Protein AF-A0A7V1PXN5-F1 (afdb_monomer_lite)

Structure (mmCIF, N/CA/C/O backbone):
data_AF-A0A7V1PXN5-F1
#
_entry.id   AF-A0A7V1PXN5-F1
#
loop_
_atom_site.group_PDB
_atom_site.id
_atom_site.type_symbol
_atom_site.label_atom_id
_atom_site.label_alt_id
_atom_site.label_comp_id
_atom_site.label_asym_id
_atom_site.label_entity_id
_atom_site.label_seq_id
_atom_site.pdbx_PDB_ins_code
_atom_site.Cartn_x
_atom_site.Cartn_y
_atom_site.Cartn_z
_atom_site.occupancy
_atom_site.B_iso_or_equiv
_atom_site.auth_seq_id
_atom_site.auth_comp_id
_atom_site.auth_asym_id
_atom_site.auth_atom_id
_atom_site.pdbx_PDB_model_num
ATOM 1 N N . MET A 1 1 ? 13.312 5.737 -35.223 1.00 53.12 1 MET A N 1
ATOM 2 C CA . MET A 1 1 ? 11.930 5.202 -35.172 1.00 53.12 1 MET A CA 1
ATOM 3 C C . MET A 1 1 ? 11.543 4.555 -33.834 1.00 53.12 1 MET A C 1
ATOM 5 O O . MET A 1 1 ? 10.382 4.219 -33.669 1.00 53.12 1 MET A O 1
ATOM 9 N N . LEU A 1 2 ? 12.445 4.439 -32.846 1.00 59.84 2 LEU A N 1
ATOM 10 C CA . LEU A 1 2 ? 12.146 3.767 -31.571 1.00 59.84 2 LEU A CA 1
ATOM 11 C C . LEU A 1 2 ? 11.452 4.675 -30.520 1.00 59.84 2 LEU A C 1
ATOM 13 O O . LEU A 1 2 ? 10.720 4.182 -29.674 1.00 59.84 2 LEU A O 1
ATOM 17 N N . ASN A 1 3 ? 11.626 6.003 -30.594 1.00 77.06 3 ASN A N 1
ATOM 18 C CA . ASN A 1 3 ? 11.177 6.952 -29.559 1.00 77.06 3 ASN A CA 1
ATOM 19 C C . ASN A 1 3 ? 9.641 7.034 -29.402 1.00 77.06 3 ASN A C 1
ATOM 21 O O . ASN A 1 3 ? 9.122 6.997 -28.294 1.00 77.06 3 ASN A O 1
ATOM 25 N N . TYR A 1 4 ? 8.893 7.073 -30.509 1.00 84.75 4 TYR A N 1
ATOM 26 C CA . TYR A 1 4 ? 7.430 7.213 -30.460 1.00 84.75 4 TYR A CA 1
ATOM 27 C C . TYR A 1 4 ? 6.723 5.974 -29.907 1.00 84.75 4 TYR A C 1
ATOM 29 O O . TYR A 1 4 ? 5.718 6.106 -29.216 1.00 84.75 4 TYR A O 1
ATOM 37 N N . VAL A 1 5 ? 7.265 4.780 -30.167 1.00 87.88 5 VAL A N 1
ATOM 38 C CA . VAL A 1 5 ? 6.723 3.526 -29.626 1.00 87.88 5 VAL A CA 1
ATOM 39 C C . VAL A 1 5 ? 6.909 3.485 -28.109 1.00 87.88 5 VAL A C 1
ATOM 41 O O . VAL A 1 5 ? 5.963 3.183 -27.389 1.00 87.88 5 VAL A O 1
ATOM 44 N N . TRP A 1 6 ? 8.091 3.863 -27.611 1.00 83.44 6 TRP A N 1
ATOM 45 C CA . TRP A 1 6 ? 8.354 3.930 -26.170 1.00 83.44 6 TRP A CA 1
ATOM 46 C C . TRP A 1 6 ? 7.500 4.978 -25.459 1.00 83.44 6 TRP A C 1
ATOM 48 O O . TRP A 1 6 ? 6.950 4.696 -24.397 1.00 83.44 6 TRP A O 1
ATOM 58 N N . ILE A 1 7 ? 7.332 6.157 -26.063 1.00 88.00 7 ILE A N 1
ATOM 59 C CA . ILE A 1 7 ? 6.430 7.192 -25.546 1.00 88.00 7 ILE A CA 1
ATOM 60 C C . ILE A 1 7 ? 4.983 6.677 -25.522 1.00 88.00 7 ILE A C 1
ATOM 62 O O . ILE A 1 7 ? 4.295 6.836 -24.516 1.00 88.00 7 ILE A O 1
ATOM 66 N N . GLY A 1 8 ? 4.532 6.004 -26.585 1.00 91.12 8 GLY A N 1
ATOM 67 C CA . GLY A 1 8 ? 3.202 5.394 -26.644 1.00 91.12 8 GLY A CA 1
ATOM 68 C C . GLY A 1 8 ? 2.974 4.352 -25.545 1.00 91.12 8 GLY A C 1
ATOM 69 O O . GLY A 1 8 ? 1.948 4.388 -24.869 1.00 91.12 8 GLY A O 1
ATOM 70 N N . LEU A 1 9 ? 3.946 3.468 -25.304 1.00 89.44 9 LEU A N 1
ATOM 71 C CA . LEU A 1 9 ? 3.888 2.476 -24.223 1.00 89.44 9 LEU A CA 1
ATOM 72 C C . LEU A 1 9 ? 3.858 3.125 -22.834 1.00 89.44 9 LEU A C 1
ATOM 74 O O . LEU A 1 9 ? 3.117 2.669 -21.963 1.00 89.44 9 LEU A O 1
ATOM 78 N N . LEU A 1 10 ? 4.614 4.208 -22.631 1.00 90.12 10 LEU A N 1
ATOM 79 C CA . LEU A 1 10 ? 4.590 4.970 -21.383 1.00 90.12 10 LEU A CA 1
ATOM 80 C C . LEU A 1 10 ? 3.207 5.591 -21.139 1.00 90.12 10 LEU A C 1
ATOM 82 O O . LEU A 1 10 ? 2.651 5.432 -20.052 1.00 90.12 10 LEU A O 1
ATOM 86 N N . PHE A 1 11 ? 2.616 6.231 -22.152 1.00 91.75 11 PHE A N 1
ATOM 87 C CA . PHE A 1 11 ? 1.263 6.783 -22.045 1.00 91.75 11 PHE A CA 1
ATOM 88 C C . PHE A 1 11 ? 0.204 5.707 -21.804 1.00 91.75 11 PHE A C 1
ATOM 90 O O . PHE A 1 11 ? -0.689 5.923 -20.988 1.00 91.75 11 PHE A O 1
ATOM 97 N N . LEU A 1 12 ? 0.313 4.541 -22.447 1.00 93.12 12 LEU A N 1
ATOM 98 C CA . LEU A 1 12 ? -0.582 3.411 -22.185 1.00 93.12 12 LEU A CA 1
ATOM 99 C C . LEU A 1 12 ? -0.460 2.910 -20.742 1.00 93.12 12 LEU A C 1
ATOM 101 O O . LEU A 1 12 ? -1.478 2.678 -20.094 1.00 93.12 12 LEU A O 1
ATOM 105 N N . GLY A 1 13 ? 0.762 2.791 -20.215 1.00 91.56 13 GLY A N 1
ATOM 106 C CA . GLY A 1 13 ? 0.996 2.389 -18.826 1.00 91.56 13 GLY A CA 1
ATOM 107 C C . GLY A 1 13 ? 0.422 3.387 -17.817 1.00 91.56 13 GLY A C 1
ATOM 108 O O . GLY A 1 13 ? -0.236 2.984 -16.857 1.00 91.56 13 GLY A O 1
ATOM 109 N N . ILE A 1 14 ? 0.615 4.687 -18.056 1.00 92.69 14 ILE A N 1
ATOM 110 C CA . ILE A 1 14 ? 0.037 5.759 -17.231 1.00 92.69 14 ILE A CA 1
ATOM 111 C C . ILE A 1 14 ? -1.492 5.747 -17.328 1.00 92.69 14 ILE A C 1
ATOM 113 O O . ILE A 1 14 ? -2.165 5.790 -16.302 1.00 92.69 14 ILE A O 1
ATOM 117 N N . GLY A 1 15 ? -2.048 5.640 -18.537 1.00 92.75 15 GLY A N 1
ATOM 118 C CA . GLY A 1 15 ? -3.492 5.579 -18.764 1.00 92.75 15 GLY A CA 1
ATOM 119 C C . GLY A 1 15 ? -4.136 4.399 -18.039 1.00 92.75 15 GLY A C 1
ATOM 120 O O . GLY A 1 15 ? -5.094 4.593 -17.294 1.00 92.75 15 GLY A O 1
ATOM 121 N N . ALA A 1 16 ? -3.560 3.201 -18.170 1.00 91.81 16 ALA A N 1
ATOM 122 C CA . ALA A 1 16 ? -4.010 2.018 -17.442 1.00 91.81 16 ALA A CA 1
ATOM 123 C C . ALA A 1 16 ? -3.971 2.249 -15.923 1.00 91.81 16 ALA A C 1
ATOM 125 O O . ALA A 1 16 ? -4.974 2.022 -15.248 1.00 91.81 16 ALA A O 1
ATOM 126 N N . ALA A 1 17 ? -2.866 2.784 -15.396 1.00 91.31 17 ALA A N 1
ATOM 127 C CA . ALA A 1 17 ? -2.725 3.070 -13.971 1.00 91.31 17 ALA A CA 1
ATOM 128 C C . ALA A 1 17 ? -3.783 4.057 -13.452 1.00 91.31 17 ALA A C 1
ATOM 130 O O . ALA A 1 17 ? -4.413 3.793 -12.428 1.00 91.31 17 ALA A O 1
ATOM 131 N N . VAL A 1 18 ? -4.033 5.146 -14.185 1.00 91.38 18 VAL A N 1
ATOM 132 C CA . VAL A 1 18 ? -5.079 6.121 -13.842 1.00 91.38 18 VAL A CA 1
ATOM 133 C C . VAL A 1 18 ? -6.452 5.458 -13.843 1.00 91.38 18 VAL A C 1
ATOM 135 O O . VAL A 1 18 ? -7.200 5.629 -12.885 1.00 91.38 18 VAL A O 1
ATOM 138 N N . THR A 1 19 ? -6.786 4.673 -14.873 1.00 89.00 19 THR A N 1
ATOM 139 C CA . THR A 1 19 ? -8.089 3.990 -14.921 1.00 89.00 19 THR A CA 1
ATOM 140 C C . THR A 1 19 ? -8.272 3.027 -13.754 1.00 89.00 19 THR A C 1
ATOM 142 O O . THR A 1 19 ? -9.327 3.045 -13.125 1.00 89.00 19 THR A O 1
ATOM 145 N N . THR A 1 20 ? -7.238 2.259 -13.399 1.00 87.56 20 THR A N 1
ATOM 146 C CA . THR A 1 20 ? -7.295 1.350 -12.249 1.00 87.56 20 THR A CA 1
ATOM 147 C C . THR A 1 20 ? -7.405 2.098 -10.926 1.00 87.56 20 THR A C 1
ATOM 149 O O . THR A 1 20 ? -8.203 1.709 -10.088 1.00 87.56 20 THR A O 1
ATOM 152 N N . ASP A 1 21 ? -6.679 3.206 -10.743 1.00 87.00 21 ASP A N 1
ATOM 153 C CA . ASP A 1 21 ? -6.773 3.996 -9.509 1.00 87.00 21 ASP A CA 1
ATOM 154 C C . ASP A 1 21 ? -8.164 4.646 -9.361 1.00 87.00 21 ASP A C 1
ATOM 156 O O . ASP A 1 21 ? -8.690 4.736 -8.254 1.00 87.00 21 ASP A O 1
ATOM 160 N N . LEU A 1 22 ? -8.789 5.078 -10.464 1.00 86.81 22 LEU A N 1
ATOM 161 C CA . LEU A 1 22 ? -10.162 5.596 -10.446 1.00 86.81 22 LEU A CA 1
ATOM 162 C C . LEU A 1 22 ? -11.187 4.506 -10.114 1.00 86.81 22 LEU A C 1
ATOM 164 O O . LEU A 1 22 ? -12.115 4.768 -9.348 1.00 86.81 22 LEU A O 1
ATOM 168 N N . MET A 1 23 ? -11.013 3.297 -10.656 1.00 84.94 23 MET A N 1
ATOM 169 C CA . MET A 1 23 ? -11.835 2.137 -10.296 1.00 84.94 23 MET A CA 1
ATOM 170 C C . MET A 1 23 ? -11.677 1.794 -8.811 1.00 84.94 23 MET A C 1
ATOM 172 O O . MET A 1 23 ? -12.684 1.720 -8.113 1.00 84.94 23 MET A O 1
ATOM 176 N N . ASP A 1 24 ? -10.443 1.710 -8.302 1.00 84.44 24 ASP A N 1
ATOM 177 C CA . ASP A 1 24 ? -10.149 1.424 -6.889 1.00 84.44 24 ASP A CA 1
ATOM 178 C C . ASP A 1 24 ? -10.816 2.444 -5.942 1.00 84.44 24 ASP A C 1
ATOM 180 O O . ASP A 1 24 ? -11.324 2.073 -4.879 1.00 84.44 24 ASP A O 1
ATOM 184 N N . ILE A 1 25 ? -10.824 3.732 -6.321 1.00 82.88 25 ILE A N 1
ATOM 185 C CA . ILE A 1 25 ? -11.495 4.805 -5.569 1.00 82.88 25 ILE A CA 1
ATOM 186 C C . ILE A 1 25 ? -13.018 4.637 -5.613 1.00 82.88 25 ILE A C 1
ATOM 188 O O . ILE A 1 25 ? -13.668 4.787 -4.580 1.00 82.88 25 ILE A O 1
ATOM 192 N N . ASN A 1 26 ? -13.585 4.341 -6.785 1.00 82.31 26 ASN A N 1
ATOM 193 C CA . ASN A 1 26 ? -15.029 4.188 -6.961 1.00 82.31 26 ASN A CA 1
ATOM 194 C C . ASN A 1 26 ? -15.580 2.944 -6.246 1.00 82.31 26 ASN A C 1
ATOM 196 O O . ASN A 1 26 ? -16.647 3.001 -5.642 1.00 82.31 26 ASN A O 1
ATOM 200 N N . GLU A 1 27 ? -14.839 1.837 -6.275 1.00 82.81 27 GLU A N 1
ATOM 201 C CA . GLU A 1 27 ? -15.173 0.599 -5.559 1.00 82.81 27 GLU A CA 1
ATOM 202 C C . GLU A 1 27 ? -14.815 0.661 -4.065 1.00 82.81 27 GLU A C 1
ATOM 204 O O . GLU A 1 27 ? -15.097 -0.277 -3.326 1.00 82.81 27 GLU A O 1
ATOM 209 N N . ASN A 1 28 ? -14.205 1.763 -3.608 1.00 80.06 28 ASN A N 1
ATOM 210 C CA . ASN A 1 28 ? -13.738 1.958 -2.236 1.00 80.06 28 ASN A CA 1
ATOM 211 C C . ASN A 1 28 ? -12.900 0.776 -1.712 1.00 80.06 28 ASN A C 1
ATOM 213 O O . ASN A 1 28 ? -13.001 0.381 -0.552 1.00 80.06 28 ASN A O 1
ATOM 217 N N . THR A 1 29 ? -12.030 0.235 -2.569 1.00 76.94 29 THR A N 1
ATOM 218 C CA . THR A 1 29 ? -11.246 -0.989 -2.308 1.00 76.94 29 THR A CA 1
ATOM 219 C C . THR A 1 29 ? -10.418 -0.904 -1.016 1.00 76.94 29 THR A C 1
ATOM 221 O O . THR A 1 29 ? -10.154 -1.910 -0.358 1.00 76.94 29 THR A O 1
ATOM 224 N N . TYR A 1 30 ? -10.007 0.309 -0.634 1.00 79.38 30 TYR A N 1
ATOM 225 C CA . TYR A 1 30 ? -9.184 0.573 0.549 1.00 79.38 30 TYR A CA 1
ATOM 226 C C . TYR A 1 30 ? -9.970 1.120 1.752 1.00 79.38 30 TYR A C 1
ATOM 228 O O . TYR A 1 30 ? -9.342 1.464 2.750 1.00 79.38 30 TYR A O 1
ATOM 236 N N . HIS A 1 31 ? -11.306 1.214 1.681 1.00 79.94 31 HIS A N 1
ATOM 237 C CA . HIS A 1 31 ? -12.155 1.763 2.752 1.00 79.94 31 HIS A CA 1
ATOM 238 C C . HIS A 1 31 ? -11.663 3.126 3.267 1.00 79.94 31 HIS A C 1
ATOM 240 O O . HIS A 1 31 ? -11.489 3.366 4.465 1.00 79.94 31 HIS A O 1
ATOM 246 N N . ASN A 1 32 ? -11.395 4.031 2.326 1.00 77.88 32 ASN A N 1
ATOM 247 C CA . ASN A 1 32 ? -10.793 5.326 2.613 1.00 77.88 32 ASN A CA 1
ATOM 248 C C . ASN A 1 32 ? -11.699 6.168 3.518 1.00 77.88 32 ASN A C 1
ATOM 250 O O . ASN A 1 32 ? -12.873 6.368 3.215 1.00 77.88 32 ASN A O 1
ATOM 254 N N . ASN A 1 33 ? -11.127 6.741 4.582 1.00 71.69 33 ASN A N 1
ATOM 255 C CA . ASN A 1 33 ? -11.839 7.559 5.571 1.00 71.69 33 ASN A CA 1
ATOM 256 C C . ASN A 1 33 ? -12.988 6.840 6.308 1.00 71.69 33 ASN A C 1
ATOM 258 O O . ASN A 1 33 ? -13.798 7.500 6.964 1.00 71.69 33 ASN A O 1
ATOM 262 N N . GLU A 1 34 ? -13.070 5.508 6.241 1.00 76.38 34 GLU A N 1
ATOM 263 C CA . GLU A 1 34 ? -14.084 4.758 6.977 1.00 76.38 34 GLU A CA 1
ATOM 264 C C . GLU A 1 34 ? -13.574 4.345 8.365 1.00 76.38 34 GLU A C 1
ATOM 266 O O . GLU A 1 34 ? -12.494 3.762 8.490 1.00 76.38 34 GLU A O 1
ATOM 271 N N . PRO A 1 35 ? -14.335 4.621 9.441 1.00 75.62 35 PRO A N 1
ATOM 272 C CA . PRO A 1 35 ? -13.931 4.245 10.785 1.00 75.62 35 PRO A CA 1
ATOM 273 C C . PRO A 1 35 ? -14.109 2.743 11.020 1.00 75.62 35 PRO A C 1
ATOM 275 O O . PRO A 1 35 ? -15.231 2.245 11.145 1.00 75.62 35 PRO A O 1
ATOM 278 N N . ILE A 1 36 ? -12.997 2.034 11.189 1.00 76.88 36 ILE A N 1
ATOM 279 C CA . ILE A 1 36 ? -12.975 0.612 11.541 1.00 76.88 36 ILE A CA 1
ATOM 280 C C . ILE A 1 36 ? -12.832 0.489 13.062 1.00 76.88 36 ILE A C 1
ATOM 282 O O . ILE A 1 36 ? -12.022 1.167 13.688 1.00 76.88 36 ILE A O 1
ATOM 286 N N . THR A 1 37 ? -13.653 -0.345 13.701 1.00 73.56 37 THR A N 1
ATOM 287 C CA . THR A 1 37 ? -13.574 -0.538 15.161 1.00 73.56 37 THR A CA 1
ATOM 288 C C . THR A 1 37 ? -12.524 -1.592 15.477 1.00 73.56 37 THR A C 1
ATOM 290 O O . THR A 1 37 ? -12.651 -2.720 15.014 1.00 73.56 37 THR A O 1
ATOM 293 N N . ILE A 1 38 ? -11.506 -1.252 16.265 1.00 75.38 38 ILE A N 1
ATOM 294 C CA . ILE A 1 38 ? -10.404 -2.170 16.582 1.00 75.38 38 ILE A CA 1
ATOM 295 C C . ILE A 1 38 ? -10.281 -2.404 18.084 1.00 75.38 38 ILE A C 1
ATOM 297 O O . ILE A 1 38 ? -10.681 -1.567 18.895 1.00 75.38 38 ILE A O 1
ATOM 301 N N . SER A 1 39 ? -9.712 -3.550 18.452 1.00 63.62 39 SER A N 1
ATOM 302 C CA . SER A 1 39 ? -9.404 -3.877 19.841 1.00 63.62 39 SER A CA 1
ATOM 303 C C . SER A 1 39 ? -7.933 -3.581 20.118 1.00 63.62 39 SER A C 1
ATOM 305 O O . SER A 1 39 ? -7.038 -4.100 19.449 1.00 63.62 39 SER A O 1
ATOM 307 N N . VAL A 1 40 ? -7.681 -2.734 21.115 1.00 63.41 40 VAL A N 1
ATOM 308 C CA . VAL A 1 40 ? -6.328 -2.433 21.593 1.00 63.41 40 VAL A CA 1
ATOM 309 C C . VAL A 1 40 ? -5.996 -3.421 22.702 1.00 63.41 40 VAL A C 1
ATOM 311 O O . VAL A 1 40 ? -6.718 -3.490 23.694 1.00 63.41 40 VAL A O 1
ATOM 314 N N . GLN A 1 41 ? -4.946 -4.220 22.515 1.00 55.31 41 GLN A N 1
ATOM 315 C CA . GLN A 1 41 ? -4.618 -5.315 23.435 1.00 55.31 41 GLN A CA 1
ATOM 316 C C . GLN A 1 41 ? -3.761 -4.859 24.629 1.00 55.31 41 GLN A C 1
ATOM 318 O O . GLN A 1 41 ? -3.485 -5.644 25.531 1.00 55.31 41 GLN A O 1
ATOM 323 N N . GLU A 1 42 ? -3.338 -3.594 24.648 1.00 56.28 42 GLU A N 1
ATOM 324 C CA . GLU A 1 42 ? -2.433 -3.061 25.661 1.00 56.28 42 GLU A CA 1
ATOM 325 C C . GLU A 1 42 ? -3.154 -2.307 26.786 1.00 56.28 42 GLU A C 1
ATOM 327 O O . GLU A 1 42 ? -4.300 -1.880 26.645 1.00 56.28 42 GLU A O 1
ATOM 332 N N . ASN A 1 43 ? -2.474 -2.184 27.931 1.00 50.38 43 ASN A N 1
ATOM 333 C CA . ASN A 1 43 ? -3.023 -1.701 29.194 1.00 50.38 43 ASN A CA 1
ATOM 334 C C . ASN A 1 43 ? -3.769 -0.368 29.012 1.00 50.38 43 ASN A C 1
ATOM 336 O O . ASN A 1 43 ? -3.154 0.687 28.843 1.00 50.38 43 ASN A O 1
ATOM 340 N N . GLN A 1 44 ? -5.102 -0.417 29.097 1.00 54.03 44 GLN A N 1
ATOM 341 C CA . GLN A 1 44 ? -5.997 0.736 28.947 1.00 54.03 44 GLN A CA 1
ATOM 342 C C . GLN A 1 44 ? -5.619 1.910 29.872 1.00 54.03 44 GLN A C 1
ATOM 344 O O . GLN A 1 44 ? -5.950 3.058 29.578 1.00 54.03 44 GLN A O 1
ATOM 349 N N . ASN A 1 45 ? -4.886 1.647 30.961 1.00 47.50 45 ASN A N 1
ATOM 350 C CA . ASN A 1 45 ? -4.395 2.668 31.885 1.00 47.50 45 ASN A CA 1
ATOM 351 C C . ASN A 1 45 ? -3.225 3.502 31.327 1.00 47.50 45 ASN A C 1
ATOM 353 O O . ASN A 1 45 ? -3.112 4.669 31.687 1.00 47.50 45 ASN A O 1
ATOM 357 N N . LEU A 1 46 ? -2.390 2.960 30.430 1.00 51.22 46 LEU A N 1
ATOM 358 C CA . LEU A 1 46 ? -1.298 3.707 29.778 1.00 51.22 46 LEU A CA 1
ATOM 359 C C . LEU A 1 46 ? -1.819 4.621 28.663 1.00 51.22 46 LEU A C 1
ATOM 361 O O . LEU A 1 46 ? -1.297 5.710 28.462 1.00 51.22 46 LEU A O 1
ATOM 365 N N . ILE A 1 47 ? -2.890 4.208 27.986 1.00 54.97 47 ILE A N 1
ATOM 366 C CA . ILE A 1 47 ? -3.571 4.999 26.950 1.00 54.97 47 ILE A CA 1
ATOM 367 C C . ILE A 1 47 ? -4.333 6.171 27.587 1.00 54.97 47 ILE A C 1
ATOM 369 O O . ILE A 1 47 ? -4.300 7.285 27.075 1.00 54.97 47 ILE A O 1
ATOM 373 N N . LYS A 1 48 ? -4.957 5.955 28.755 1.00 54.41 48 LYS A N 1
ATOM 374 C CA . LYS A 1 48 ? -5.598 7.024 29.547 1.00 54.41 48 LYS A CA 1
ATOM 375 C C . LYS A 1 48 ? -4.603 8.036 30.130 1.00 54.41 48 LYS A C 1
ATOM 377 O O . LYS A 1 48 ? -5.006 9.152 30.438 1.00 54.41 48 LYS A O 1
ATOM 382 N N . ALA A 1 49 ? -3.330 7.662 30.282 1.00 53.41 49 ALA A N 1
ATOM 383 C CA . ALA A 1 49 ? -2.282 8.529 30.823 1.00 53.41 49 ALA A CA 1
ATOM 384 C C . ALA A 1 49 ? -1.745 9.568 29.815 1.00 53.41 49 ALA A C 1
ATOM 386 O O . ALA A 1 49 ? -0.918 10.394 30.192 1.00 53.41 49 ALA A O 1
ATOM 387 N N . ASN A 1 50 ? -2.209 9.531 28.557 1.00 59.19 50 ASN A N 1
ATOM 388 C CA . ASN A 1 50 ? -1.824 10.425 27.460 1.00 59.19 50 ASN A CA 1
ATOM 389 C C . ASN A 1 50 ? -0.305 10.733 27.349 1.00 59.19 50 ASN A C 1
ATOM 391 O O . ASN A 1 50 ? 0.075 11.909 27.339 1.00 59.19 50 ASN A O 1
ATOM 395 N N . PRO A 1 51 ? 0.593 9.725 27.302 1.00 62.03 51 PRO A N 1
ATOM 396 C CA . PRO A 1 51 ? 2.026 9.970 27.136 1.00 62.03 51 PRO A CA 1
ATOM 397 C C . PRO A 1 51 ? 2.320 10.508 25.729 1.00 62.03 51 PRO A C 1
ATOM 399 O O . PRO A 1 51 ? 1.587 10.209 24.794 1.00 62.03 51 PRO A O 1
ATOM 402 N N . GLU A 1 52 ? 3.426 11.234 25.534 1.00 65.94 52 GLU A N 1
ATOM 403 C CA . GLU A 1 52 ? 3.772 11.768 24.202 1.00 65.94 52 GLU A CA 1
ATOM 404 C C . GLU A 1 52 ? 3.952 10.655 23.146 1.00 65.94 52 GLU A C 1
ATOM 406 O O . GLU A 1 52 ? 3.565 10.842 21.994 1.00 65.94 52 GLU A O 1
ATOM 411 N N . THR A 1 53 ? 4.471 9.478 23.531 1.00 69.31 53 THR A N 1
ATOM 412 C CA . THR A 1 53 ? 4.552 8.290 22.659 1.00 69.31 53 THR A CA 1
ATOM 413 C C . THR A 1 53 ? 4.325 6.985 23.429 1.00 69.31 53 THR A C 1
ATOM 415 O O . THR A 1 53 ? 4.821 6.819 24.544 1.00 69.31 53 THR A O 1
ATOM 418 N N . VAL A 1 54 ? 3.596 6.036 22.830 1.00 75.06 54 VAL A N 1
ATOM 419 C CA . VAL A 1 54 ? 3.341 4.691 23.384 1.00 75.06 54 VAL A CA 1
ATOM 420 C C . VAL A 1 54 ? 3.484 3.650 22.279 1.00 75.06 54 VAL A C 1
ATOM 422 O O . VAL A 1 54 ? 2.922 3.802 21.200 1.00 75.06 54 VAL A O 1
ATOM 425 N N . LYS A 1 55 ? 4.231 2.5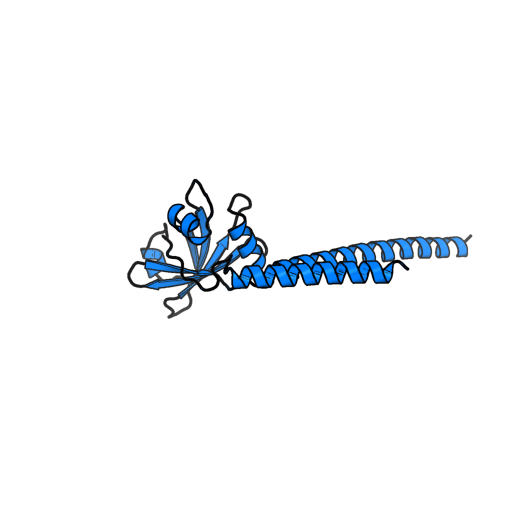74 22.525 1.00 75.62 55 LYS A N 1
ATOM 426 C CA . LYS A 1 55 ? 4.266 1.418 21.618 1.00 75.62 55 LYS A CA 1
ATOM 427 C C . LYS A 1 55 ? 3.144 0.478 22.011 1.00 75.62 55 LYS A C 1
ATOM 429 O O . LYS A 1 55 ? 3.163 0.079 23.161 1.00 75.62 55 LYS A O 1
ATOM 434 N N . ALA A 1 56 ? 2.267 0.124 21.074 1.00 73.19 56 ALA A N 1
ATOM 435 C CA . ALA A 1 56 ? 1.147 -0.777 21.313 1.00 73.19 56 ALA A CA 1
ATOM 436 C C . ALA A 1 56 ? 0.947 -1.793 20.200 1.00 73.19 56 ALA A C 1
ATOM 438 O O . ALA A 1 56 ? 1.230 -1.533 19.030 1.00 73.19 56 ALA A O 1
ATOM 439 N N . ASN A 1 57 ? 0.378 -2.940 20.562 1.00 77.19 57 ASN A N 1
ATOM 440 C CA . ASN A 1 57 ? -0.090 -3.920 19.594 1.00 77.19 57 ASN A CA 1
ATOM 441 C C . ASN A 1 57 ? -1.596 -3.745 19.358 1.00 77.19 57 ASN A C 1
ATOM 443 O O . ASN A 1 57 ? -2.408 -3.839 20.285 1.00 77.19 57 ASN A O 1
ATOM 447 N N . LEU A 1 58 ? -1.961 -3.477 18.105 1.00 76.88 58 LEU A N 1
ATOM 448 C CA . LEU A 1 58 ? -3.348 -3.319 17.667 1.00 76.88 58 LEU A CA 1
ATOM 449 C C . LEU A 1 58 ? -3.796 -4.593 16.963 1.00 76.88 58 LEU A C 1
ATOM 451 O O . LEU A 1 58 ? -3.118 -5.046 16.044 1.00 76.88 58 LEU A O 1
ATOM 455 N N . THR A 1 59 ? -4.933 -5.157 17.372 1.00 78.88 59 THR A N 1
ATOM 456 C CA . THR A 1 59 ? -5.440 -6.407 16.795 1.00 78.88 59 THR A CA 1
ATOM 457 C C . THR A 1 59 ? -6.776 -6.171 16.097 1.00 78.88 59 THR A C 1
ATOM 459 O O . THR A 1 59 ? -7.736 -5.670 16.691 1.00 78.88 59 THR A O 1
ATOM 462 N N . ILE A 1 60 ? -6.838 -6.545 14.818 1.00 81.25 60 ILE A N 1
ATOM 463 C CA . ILE A 1 60 ? -8.066 -6.563 14.020 1.00 81.25 60 ILE A CA 1
ATOM 464 C C . ILE A 1 60 ? -8.558 -8.006 13.948 1.00 81.25 60 ILE A C 1
ATOM 466 O O . ILE A 1 60 ? -7.841 -8.901 13.498 1.00 81.25 60 ILE A O 1
ATOM 470 N N . ASN A 1 61 ? -9.798 -8.226 14.386 1.00 81.75 61 ASN A N 1
ATOM 471 C CA . ASN A 1 61 ? -10.419 -9.543 14.336 1.00 81.75 61 ASN A CA 1
ATOM 472 C C . ASN A 1 61 ? -10.645 -9.992 12.886 1.00 81.75 61 ASN A C 1
ATOM 474 O O . ASN A 1 61 ? -11.125 -9.212 12.055 1.00 81.75 61 ASN A O 1
ATOM 478 N N . LYS A 1 62 ? -10.389 -11.271 12.608 1.00 81.94 62 LYS A N 1
ATOM 479 C CA . LYS A 1 62 ? -10.541 -11.859 11.273 1.00 81.94 62 LYS A CA 1
ATOM 480 C C . LYS A 1 62 ? -11.931 -11.684 10.665 1.00 81.94 62 LYS A C 1
ATOM 482 O O . LYS A 1 62 ? -12.040 -11.402 9.479 1.00 81.94 62 LYS A O 1
ATOM 487 N N . ASN A 1 63 ? -12.997 -11.789 11.461 1.00 79.81 63 ASN A N 1
ATOM 488 C CA . ASN A 1 63 ? -14.367 -11.675 10.957 1.00 79.81 63 ASN A CA 1
ATOM 489 C C . ASN A 1 63 ? -14.669 -10.242 10.514 1.00 79.81 63 ASN A C 1
ATOM 491 O O . ASN A 1 63 ? -15.348 -10.035 9.511 1.00 79.81 63 ASN A O 1
ATOM 495 N N . LEU A 1 64 ? -14.154 -9.258 11.257 1.00 80.19 64 LEU A N 1
ATOM 496 C CA . LEU A 1 64 ? -14.296 -7.854 10.896 1.00 80.19 64 LEU A CA 1
ATOM 497 C C . LEU A 1 64 ? -13.501 -7.550 9.627 1.00 80.19 64 LEU A C 1
ATOM 499 O O . LEU A 1 64 ? -14.045 -6.953 8.707 1.00 80.19 64 LEU A O 1
ATOM 503 N N . PHE A 1 65 ? -12.254 -8.018 9.552 1.00 81.50 65 PHE A N 1
ATOM 504 C CA . PHE A 1 65 ? -11.406 -7.816 8.381 1.00 81.50 65 PHE A CA 1
ATOM 505 C C . PHE A 1 65 ? -12.000 -8.449 7.117 1.00 81.50 65 PHE A C 1
ATOM 507 O O . PHE A 1 65 ? -12.109 -7.773 6.100 1.00 81.50 65 PHE A O 1
ATOM 514 N N . ASN A 1 66 ? -12.438 -9.709 7.198 1.00 82.62 66 ASN A N 1
ATOM 515 C CA . ASN A 1 66 ? -13.049 -10.428 6.077 1.00 82.62 66 ASN A CA 1
ATOM 516 C C . ASN A 1 66 ? -14.335 -9.747 5.604 1.00 82.62 66 ASN A C 1
ATOM 518 O O . ASN A 1 66 ? -14.593 -9.687 4.410 1.00 82.62 66 ASN A O 1
ATOM 522 N N . LYS A 1 67 ? -15.130 -9.191 6.527 1.00 80.94 67 LYS A N 1
ATOM 523 C CA . LYS A 1 67 ? -16.340 -8.441 6.175 1.00 80.94 67 LYS A CA 1
ATOM 524 C C . LYS A 1 67 ? -16.024 -7.100 5.515 1.00 80.94 67 LYS A C 1
ATOM 526 O O . LYS A 1 67 ? -16.748 -6.701 4.612 1.00 80.94 67 LYS A O 1
ATOM 531 N N . THR A 1 68 ? -15.002 -6.397 5.995 1.00 77.69 68 THR A N 1
ATOM 532 C CA . THR A 1 68 ? -14.603 -5.101 5.441 1.00 77.69 68 THR A CA 1
ATOM 533 C C . THR A 1 68 ? -13.978 -5.295 4.064 1.00 77.69 68 THR A C 1
ATOM 535 O O . THR A 1 68 ? -14.519 -4.806 3.092 1.00 77.69 68 THR A O 1
ATOM 538 N N . TYR A 1 69 ? -12.917 -6.091 3.946 1.00 79.69 69 TYR A N 1
ATOM 539 C CA . TYR A 1 69 ? -12.128 -6.194 2.712 1.00 79.69 69 TYR A CA 1
ATOM 540 C C . TYR A 1 69 ? -12.530 -7.351 1.788 1.00 79.69 69 TYR A C 1
ATOM 542 O O . TYR A 1 69 ? -11.827 -7.629 0.820 1.00 79.69 69 TYR A O 1
ATOM 550 N N . ASN A 1 70 ? -13.631 -8.045 2.097 1.00 78.69 70 ASN A N 1
ATOM 551 C CA . ASN A 1 70 ? -14.121 -9.213 1.359 1.00 78.69 70 ASN A CA 1
ATOM 552 C C . ASN A 1 70 ? -13.035 -10.293 1.133 1.00 78.69 70 ASN A C 1
ATOM 554 O O . ASN A 1 70 ? -13.002 -10.962 0.101 1.00 78.69 70 ASN A O 1
ATOM 558 N N . ASP A 1 71 ? -12.128 -10.425 2.106 1.00 77.75 71 ASP A N 1
ATOM 559 C CA . ASP A 1 71 ? -10.986 -11.347 2.107 1.00 77.75 71 ASP A CA 1
ATOM 560 C C . ASP A 1 71 ? -11.296 -12.593 2.965 1.00 77.75 71 ASP A C 1
ATOM 562 O O . ASP A 1 71 ? -12.312 -12.651 3.664 1.00 77.75 71 ASP A O 1
ATOM 566 N N . SER A 1 72 ? -10.435 -13.611 2.921 1.00 77.44 72 SER A N 1
ATOM 567 C CA . SER A 1 72 ? -10.602 -14.874 3.651 1.00 77.44 72 SER A CA 1
ATOM 568 C C . SER A 1 72 ? -9.389 -15.193 4.527 1.00 77.44 72 SER A C 1
ATOM 570 O O . SER A 1 72 ? -8.746 -16.237 4.374 1.00 77.44 72 SER A O 1
ATOM 572 N N . ILE A 1 73 ? -9.059 -14.297 5.459 1.00 81.25 73 ILE A N 1
ATOM 573 C CA . ILE A 1 73 ? -7.991 -14.553 6.430 1.00 81.25 73 ILE A CA 1
ATOM 574 C C . ILE A 1 73 ? -8.423 -15.572 7.490 1.00 81.25 73 ILE A C 1
ATOM 576 O O . ILE A 1 73 ? -9.571 -15.596 7.945 1.00 81.25 73 ILE A O 1
ATOM 580 N N . THR A 1 74 ? -7.480 -16.426 7.891 1.00 76.19 74 THR A N 1
ATOM 581 C CA . THR A 1 74 ? -7.702 -17.544 8.822 1.00 76.19 74 THR A CA 1
ATOM 582 C C . THR A 1 74 ? -7.431 -17.180 10.287 1.00 76.19 74 THR A C 1
ATOM 584 O O . THR A 1 74 ? -8.008 -17.800 11.187 1.00 76.19 74 THR A O 1
ATOM 587 N N . SER A 1 75 ? -6.616 -16.151 10.538 1.00 80.06 75 SER A N 1
ATOM 588 C CA . SER A 1 75 ? -6.195 -15.685 11.866 1.00 80.06 75 SER A CA 1
ATOM 589 C C . SER A 1 75 ? -6.346 -14.172 12.017 1.00 80.06 75 SER A C 1
ATOM 591 O O . SER A 1 75 ? -6.286 -13.449 11.028 1.00 80.06 75 SER A O 1
ATOM 593 N N . ASP A 1 76 ? -6.493 -13.697 13.255 1.00 82.88 76 ASP A N 1
ATOM 594 C CA . ASP A 1 76 ? -6.512 -12.264 13.570 1.00 82.88 76 ASP A CA 1
ATOM 595 C C . ASP A 1 76 ? -5.194 -11.586 13.155 1.00 82.88 76 ASP A C 1
ATOM 597 O O . ASP A 1 76 ? -4.130 -12.214 13.143 1.00 82.88 76 ASP A O 1
ATOM 601 N N . ILE A 1 77 ? -5.266 -10.301 12.801 1.00 79.88 77 ILE A N 1
ATOM 602 C CA 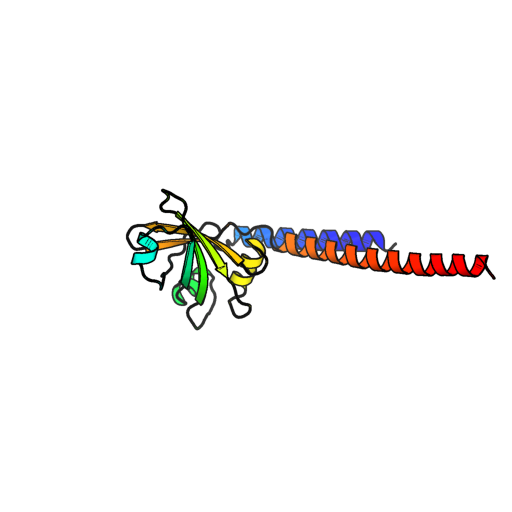. ILE A 1 77 ? -4.104 -9.526 12.352 1.00 79.88 77 ILE A CA 1
ATOM 603 C C . ILE A 1 77 ? -3.650 -8.626 13.491 1.00 79.88 77 ILE A C 1
ATOM 605 O O . ILE A 1 77 ? -4.399 -7.749 13.920 1.00 79.88 77 ILE A O 1
ATOM 609 N N . THR A 1 78 ? -2.412 -8.816 13.941 1.00 80.31 78 THR A N 1
ATOM 610 C CA . THR A 1 78 ? -1.776 -7.968 14.952 1.00 80.31 78 THR A CA 1
ATOM 611 C C . THR A 1 78 ? -0.734 -7.067 14.304 1.00 80.31 78 THR A C 1
ATOM 613 O O . THR A 1 78 ? 0.162 -7.536 13.601 1.00 80.31 78 THR A O 1
ATOM 616 N N . PHE A 1 79 ? -0.839 -5.770 14.571 1.00 78.25 79 PHE A N 1
ATOM 617 C CA . PHE A 1 79 ? 0.091 -4.745 14.120 1.00 78.25 79 PHE A CA 1
ATOM 618 C C . PHE A 1 79 ? 0.938 -4.274 15.290 1.00 78.25 79 PHE A C 1
ATOM 620 O O . PHE A 1 79 ? 0.397 -3.884 16.325 1.00 78.25 79 PHE A O 1
ATOM 627 N N . SER A 1 80 ? 2.254 -4.241 15.102 1.00 79.88 80 SER A N 1
ATOM 628 C CA . SER A 1 80 ? 3.129 -3.468 15.979 1.00 79.88 80 SER A CA 1
ATOM 629 C C . SER A 1 80 ? 2.988 -1.997 15.613 1.00 79.88 80 SER A C 1
ATOM 631 O O . SER A 1 80 ? 3.211 -1.624 14.461 1.00 79.88 80 SER A O 1
ATOM 633 N N . SER A 1 81 ? 2.579 -1.172 16.571 1.00 78.69 81 SER A N 1
ATOM 634 C CA . SER A 1 81 ? 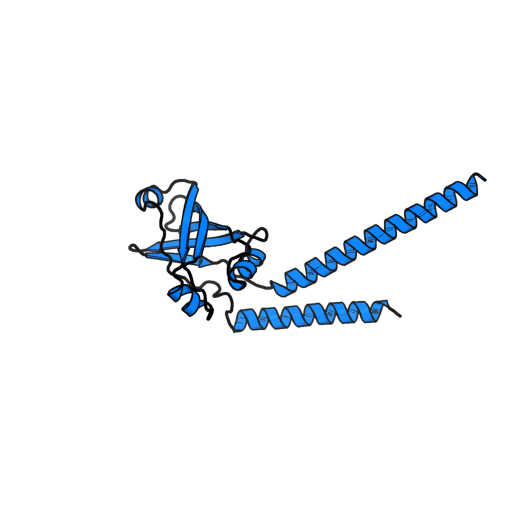2.235 0.223 16.315 1.00 78.69 81 SER A CA 1
ATOM 635 C C . SER A 1 81 ? 2.875 1.180 17.309 1.00 78.69 81 SER A C 1
ATOM 637 O O . SER A 1 81 ? 3.159 0.823 18.454 1.00 78.69 81 SER A O 1
ATOM 639 N N . VAL A 1 82 ? 3.116 2.406 16.854 1.00 79.81 82 VAL A N 1
ATOM 640 C CA . VAL A 1 82 ? 3.544 3.520 17.701 1.00 79.81 82 VAL A CA 1
ATOM 641 C C . VAL A 1 82 ? 2.438 4.564 17.685 1.00 79.81 82 VAL A C 1
ATOM 643 O O . VAL A 1 82 ? 2.092 5.094 16.630 1.00 79.81 82 VAL A O 1
ATOM 646 N N . LEU A 1 83 ? 1.875 4.817 18.860 1.00 76.06 83 LEU A N 1
ATOM 647 C CA . LEU A 1 83 ? 0.878 5.837 19.145 1.00 76.06 83 LEU A CA 1
ATOM 648 C C . LEU A 1 83 ? 1.603 7.120 19.541 1.00 76.06 83 LEU A C 1
ATOM 650 O O . LEU A 1 83 ? 2.414 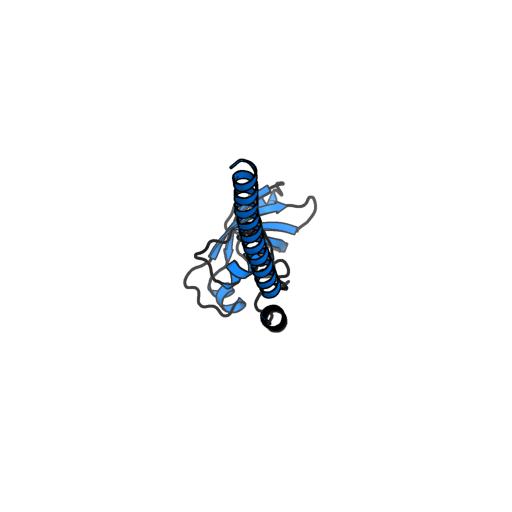7.110 20.468 1.00 76.06 83 LEU A O 1
ATOM 654 N N . THR A 1 84 ? 1.265 8.220 18.888 1.00 78.25 84 THR A N 1
ATOM 655 C CA . THR A 1 84 ? 1.675 9.569 19.271 1.00 78.25 84 THR A CA 1
ATOM 656 C C . THR A 1 84 ? 0.416 10.349 19.609 1.00 78.25 84 THR A C 1
ATOM 658 O O . THR A 1 84 ? -0.436 10.574 18.743 1.00 78.25 84 THR A O 1
ATOM 661 N N . PHE A 1 85 ? 0.283 10.737 20.872 1.00 74.38 85 PHE A N 1
ATOM 662 C CA . PHE A 1 85 ? -0.878 11.483 21.338 1.00 74.38 85 PHE A CA 1
ATOM 663 C C . PHE A 1 85 ? -0.655 12.983 21.173 1.00 74.38 85 PHE A C 1
ATOM 665 O O . PHE A 1 85 ? 0.412 13.512 21.492 1.00 74.38 85 PHE A O 1
ATOM 672 N N . GLU A 1 86 ? -1.672 13.685 20.683 1.00 68.00 86 GLU A N 1
ATOM 673 C CA . GLU A 1 86 ? -1.638 15.139 20.568 1.00 68.00 86 GLU A CA 1
ATOM 674 C C . GLU A 1 86 ? -2.164 15.765 21.871 1.00 68.00 86 GLU A C 1
ATOM 676 O O . GLU A 1 86 ? -3.173 15.329 22.434 1.00 68.00 86 GLU A O 1
ATOM 681 N N . LYS A 1 87 ? -1.455 16.769 22.406 1.00 58.91 87 LYS A N 1
ATOM 682 C CA . LYS A 1 87 ? -1.836 17.424 23.671 1.00 58.91 87 LYS A CA 1
ATOM 683 C C . LYS A 1 87 ? -3.261 17.982 23.542 1.00 58.91 87 LYS A C 1
ATOM 685 O O . LYS A 1 87 ? -3.544 18.727 22.612 1.00 58.91 87 LYS A O 1
ATOM 690 N N . ASN A 1 88 ? -4.134 17.648 24.499 1.00 55.66 88 ASN A N 1
ATOM 691 C CA . ASN A 1 88 ? -5.545 18.068 24.562 1.00 55.66 88 ASN A CA 1
ATOM 692 C C . ASN A 1 88 ? -6.488 17.550 23.458 1.00 55.66 88 ASN A C 1
ATOM 694 O O . ASN A 1 88 ? -7.606 18.054 23.349 1.00 55.66 88 ASN A O 1
ATOM 698 N N . SER A 1 89 ? -6.106 16.530 22.686 1.00 60.50 89 SER A N 1
ATOM 699 C CA . SER A 1 89 ? -7.016 15.901 21.724 1.00 60.50 89 SER A CA 1
ATOM 700 C C . SER A 1 89 ? -7.423 14.498 22.164 1.00 60.50 89 SER A C 1
ATOM 702 O O . SER A 1 89 ? -6.648 13.765 22.768 1.00 60.50 89 SER A O 1
ATOM 704 N N . ASN A 1 90 ? -8.650 14.108 21.823 1.00 67.94 90 ASN A N 1
ATOM 705 C CA . ASN A 1 90 ? -9.148 12.739 21.987 1.00 67.94 90 ASN A CA 1
ATOM 706 C C . ASN A 1 90 ? -8.778 11.855 20.770 1.00 67.94 90 ASN A C 1
ATOM 708 O O . ASN A 1 90 ? -9.407 10.822 20.508 1.00 67.94 90 ASN A O 1
ATOM 712 N N . GLU A 1 91 ? -7.784 12.321 20.009 1.00 75.38 91 GLU A N 1
ATOM 713 C CA . GLU A 1 91 ? -7.250 11.751 18.783 1.00 75.38 91 GLU A CA 1
ATOM 714 C C . GLU A 1 91 ? -5.775 11.387 18.987 1.00 75.38 91 GLU A C 1
ATOM 716 O O . GLU A 1 91 ? -5.008 12.156 19.572 1.00 75.38 91 GLU A O 1
ATOM 721 N N . ALA A 1 92 ? -5.364 10.223 18.487 1.00 76.69 92 ALA A N 1
ATOM 722 C CA . ALA A 1 92 ? -3.961 9.814 18.473 1.00 76.69 92 ALA A CA 1
ATOM 723 C C . ALA A 1 92 ? -3.532 9.453 17.055 1.00 76.69 92 ALA A C 1
ATOM 725 O O . ALA A 1 92 ? -4.234 8.718 16.357 1.00 76.69 92 ALA A O 1
ATOM 726 N N . LYS A 1 93 ? -2.362 9.935 16.636 1.00 82.12 93 LYS A N 1
ATOM 727 C CA . LYS A 1 93 ? -1.741 9.500 15.382 1.00 82.12 93 LYS A CA 1
ATOM 728 C C . LYS A 1 93 ? -1.052 8.169 15.623 1.00 82.12 93 LYS A C 1
ATOM 730 O O . LYS A 1 93 ? -0.371 7.994 16.630 1.00 82.12 93 LYS A O 1
ATOM 735 N N . VAL A 1 94 ? -1.227 7.235 14.704 1.00 81.81 94 VAL A N 1
ATOM 736 C CA . VAL A 1 94 ? -0.689 5.884 14.815 1.00 81.81 94 VAL A CA 1
ATOM 737 C C . VAL A 1 94 ? 0.063 5.527 13.563 1.00 81.81 94 VAL A C 1
ATOM 739 O O . VAL A 1 94 ? -0.454 5.660 12.456 1.00 81.81 94 VAL A O 1
ATOM 742 N N . VAL A 1 95 ? 1.272 5.024 13.771 1.00 83.50 95 VAL A N 1
ATOM 743 C CA . VAL A 1 95 ? 2.063 4.381 12.731 1.00 83.50 95 VAL A CA 1
ATOM 744 C C . VAL A 1 95 ? 1.982 2.879 12.957 1.00 83.50 95 VAL A C 1
ATOM 746 O O . VAL A 1 95 ? 2.412 2.386 14.001 1.00 83.50 95 VAL A O 1
ATOM 749 N N . LEU A 1 96 ? 1.396 2.159 12.004 1.00 82.25 96 LEU A N 1
ATOM 750 C CA . LEU A 1 96 ? 1.279 0.701 12.009 1.00 82.25 96 LEU A CA 1
ATOM 751 C C . LEU A 1 96 ? 2.361 0.104 11.109 1.00 82.25 96 LEU A C 1
ATOM 753 O O . LEU A 1 96 ? 2.450 0.468 9.937 1.00 82.25 96 LEU A O 1
ATOM 757 N N . LEU A 1 97 ? 3.126 -0.853 11.625 1.00 83.56 97 LEU A N 1
ATOM 758 C CA . LEU A 1 97 ? 4.100 -1.604 10.835 1.00 83.56 97 LEU A CA 1
ATOM 759 C C . LEU A 1 97 ? 3.427 -2.798 10.148 1.00 83.56 97 LEU A C 1
ATOM 761 O O . LEU A 1 97 ? 2.802 -3.637 10.808 1.00 83.56 97 LEU A O 1
ATOM 765 N N . VAL A 1 98 ? 3.586 -2.897 8.828 1.00 83.94 98 VAL A N 1
ATOM 766 C CA . VAL A 1 98 ? 3.035 -3.975 7.998 1.00 83.94 98 VAL A CA 1
ATOM 767 C C . VAL A 1 98 ? 4.141 -4.926 7.552 1.00 83.94 98 VAL A C 1
ATOM 769 O O . VAL A 1 98 ? 5.150 -4.527 6.974 1.00 83.94 98 VAL A O 1
ATOM 772 N N . ASN A 1 99 ? 3.924 -6.222 7.778 1.00 82.00 99 ASN A N 1
ATOM 773 C CA . ASN A 1 99 ? 4.848 -7.281 7.372 1.00 82.00 99 ASN A CA 1
ATOM 774 C C . ASN A 1 99 ? 4.442 -7.912 6.031 1.00 82.00 99 ASN A C 1
ATOM 776 O O . ASN A 1 99 ? 3.265 -7.955 5.673 1.00 82.00 99 ASN A O 1
ATOM 780 N N . LYS A 1 100 ? 5.407 -8.514 5.320 1.00 80.75 100 LYS A N 1
ATOM 781 C CA . LYS A 1 100 ? 5.183 -9.185 4.019 1.00 80.75 100 LYS A CA 1
ATOM 782 C C . LYS A 1 100 ? 4.210 -10.375 4.070 1.00 80.75 100 LYS A C 1
ATOM 784 O O . LYS A 1 100 ? 3.683 -10.767 3.033 1.00 80.75 100 LYS A O 1
ATOM 789 N N . ASN A 1 101 ? 3.967 -10.933 5.255 1.00 80.31 101 ASN A N 1
ATOM 790 C CA . ASN A 1 101 ? 3.060 -12.064 5.470 1.00 80.31 101 ASN A CA 1
ATOM 791 C C . ASN A 1 101 ? 1.595 -11.625 5.661 1.00 80.31 101 ASN A C 1
ATOM 793 O O . ASN A 1 101 ? 0.717 -12.475 5.768 1.00 80.31 101 ASN A O 1
ATOM 797 N N . MET A 1 102 ? 1.326 -10.317 5.735 1.00 82.50 102 MET A N 1
ATOM 798 C CA . MET A 1 102 ? -0.027 -9.775 5.883 1.00 82.50 102 MET A CA 1
ATOM 799 C C . MET A 1 102 ? -0.769 -9.713 4.535 1.00 82.50 102 MET A C 1
ATOM 801 O O . MET A 1 102 ? -0.127 -9.714 3.482 1.00 82.50 102 MET A O 1
ATOM 805 N N . PRO A 1 103 ? -2.112 -9.618 4.540 1.00 83.06 103 PRO A N 1
ATOM 806 C CA . PRO A 1 103 ? -2.927 -9.461 3.335 1.00 83.06 103 PRO A CA 1
ATOM 807 C C . PRO A 1 103 ? -2.432 -8.386 2.362 1.00 83.06 103 PRO A C 1
ATOM 809 O O . PRO A 1 103 ? -1.958 -7.318 2.760 1.00 83.06 103 PRO A O 1
ATOM 812 N N . LYS A 1 104 ? -2.596 -8.648 1.058 1.00 83.75 104 LYS A N 1
ATOM 813 C CA . LYS A 1 104 ? -2.122 -7.758 -0.021 1.00 83.75 104 LYS A CA 1
ATOM 814 C C . LYS A 1 104 ? -2.730 -6.355 0.049 1.00 83.75 104 LYS A C 1
ATOM 816 O O . LYS A 1 104 ? -2.066 -5.393 -0.339 1.00 83.75 104 LYS A O 1
ATOM 821 N N . VAL A 1 105 ? -3.961 -6.237 0.547 1.00 83.62 105 VAL A N 1
ATOM 822 C CA . VAL A 1 105 ? -4.643 -4.947 0.720 1.00 83.62 105 VAL A CA 1
ATOM 823 C C . VAL A 1 105 ? -3.874 -4.066 1.708 1.00 83.62 105 VAL A C 1
ATOM 825 O O . VAL A 1 105 ? -3.519 -2.943 1.368 1.00 83.62 105 VAL A 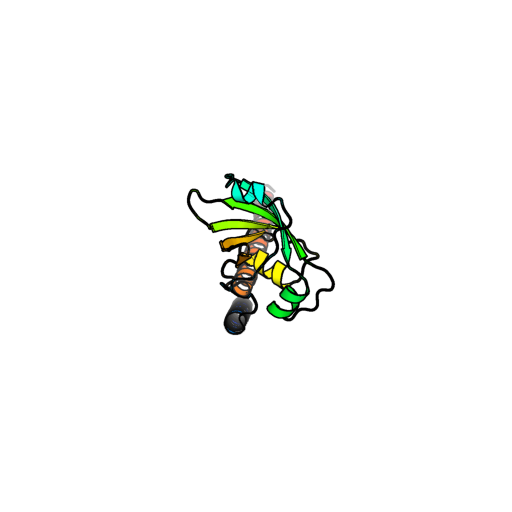O 1
ATOM 828 N N . LEU A 1 106 ? -3.480 -4.601 2.868 1.00 83.44 106 LEU A N 1
ATOM 829 C CA . LEU A 1 106 ? -2.703 -3.863 3.873 1.00 83.44 106 LEU A CA 1
ATOM 830 C C . LEU A 1 106 ? -1.312 -3.473 3.370 1.00 83.44 106 LEU A C 1
ATOM 832 O O . LEU A 1 106 ? -0.860 -2.356 3.603 1.00 83.44 106 LEU A O 1
ATOM 836 N N . GLN A 1 107 ? -0.650 -4.360 2.622 1.00 84.00 107 GLN A N 1
ATOM 837 C CA . GLN A 1 107 ? 0.627 -4.024 1.982 1.00 84.00 107 GLN A CA 1
ATOM 838 C C . GLN A 1 107 ? 0.474 -2.875 0.973 1.00 84.00 107 GLN A C 1
ATOM 840 O O . GLN A 1 107 ? 1.376 -2.055 0.814 1.00 84.00 107 GLN A O 1
ATOM 845 N N . SER A 1 108 ? -0.664 -2.813 0.280 1.00 82.50 108 SER A N 1
ATOM 846 C CA . SER A 1 108 ? -0.958 -1.754 -0.691 1.00 82.50 108 SER A CA 1
ATOM 847 C C . SER A 1 108 ? -1.229 -0.419 0.005 1.00 82.50 108 SER A C 1
ATOM 849 O O . SER A 1 108 ? -0.696 0.603 -0.423 1.00 82.50 108 SER A O 1
ATOM 851 N N . ILE A 1 109 ? -1.964 -0.442 1.120 1.00 82.88 109 ILE A N 1
ATOM 852 C CA . ILE A 1 109 ? -2.211 0.734 1.968 1.00 82.88 109 ILE A CA 1
ATOM 853 C C . ILE A 1 109 ? -0.886 1.282 2.534 1.00 82.88 109 ILE A C 1
ATOM 855 O O . ILE A 1 109 ? -0.648 2.488 2.470 1.00 82.88 109 ILE A O 1
ATOM 859 N N . ALA A 1 110 ? 0.024 0.413 2.993 1.00 83.25 110 ALA A N 1
ATOM 860 C CA . ALA A 1 110 ? 1.342 0.812 3.508 1.00 83.25 110 ALA A CA 1
ATOM 861 C C . ALA A 1 110 ? 2.200 1.549 2.465 1.00 83.25 110 ALA A C 1
ATOM 863 O O . ALA A 1 110 ? 2.788 2.594 2.743 1.00 83.25 110 ALA A O 1
ATOM 864 N N . LYS A 1 111 ? 2.207 1.062 1.217 1.00 81.62 111 LYS A N 1
ATOM 865 C CA . LYS A 1 111 ? 2.924 1.712 0.103 1.00 81.62 111 LYS A CA 1
ATOM 866 C C . LYS A 1 111 ? 2.360 3.084 -0.276 1.00 81.62 111 LYS A C 1
ATOM 868 O O . LYS A 1 111 ? 3.061 3.901 -0.889 1.00 81.62 111 LYS A O 1
ATOM 873 N N . ALA A 1 112 ? 1.090 3.323 0.034 1.00 77.75 112 ALA A N 1
ATOM 874 C CA . ALA A 1 112 ? 0.417 4.576 -0.264 1.00 77.75 112 ALA A CA 1
ATOM 875 C C . ALA A 1 112 ? 0.606 5.631 0.835 1.00 77.75 112 ALA A C 1
ATOM 877 O O . ALA A 1 112 ? 0.874 6.781 0.499 1.00 77.75 112 ALA A O 1
ATOM 878 N N . SER A 1 113 ? 0.489 5.243 2.109 1.00 71.06 113 SER A N 1
ATOM 879 C CA . SER A 1 113 ? 0.414 6.173 3.249 1.00 71.06 113 SER A CA 1
ATOM 880 C C . SER A 1 113 ? 1.776 6.501 3.893 1.00 71.06 113 SER A C 1
ATOM 882 O O . SER A 1 113 ? 1.927 7.582 4.459 1.00 71.06 113 SER A O 1
ATOM 884 N N . GLY A 1 114 ? 2.802 5.642 3.775 1.00 65.81 114 GLY A N 1
ATOM 885 C CA . GLY A 1 114 ? 4.069 5.828 4.504 1.00 65.81 114 GLY A CA 1
ATOM 886 C C . GLY A 1 114 ? 5.359 5.460 3.756 1.00 65.81 114 GLY A C 1
ATOM 887 O O . GLY A 1 114 ? 5.449 5.522 2.526 1.00 65.81 114 GLY A O 1
ATOM 888 N N . LYS A 1 115 ? 6.402 5.107 4.529 1.00 65.94 115 LYS A N 1
ATOM 889 C CA . LYS A 1 115 ? 7.709 4.620 4.040 1.00 65.94 115 LYS A CA 1
ATOM 890 C C . LYS A 1 115 ? 7.629 3.130 3.694 1.00 65.94 115 LYS A C 1
ATOM 892 O O . LYS A 1 115 ? 8.116 2.304 4.454 1.00 65.94 115 LYS A O 1
ATOM 897 N N . ASP A 1 116 ? 7.003 2.805 2.565 1.00 68.12 116 ASP A N 1
ATOM 898 C CA . ASP A 1 116 ? 6.850 1.465 1.954 1.00 68.12 116 ASP A CA 1
ATOM 899 C C . ASP A 1 116 ? 6.157 0.361 2.794 1.00 68.12 116 ASP A C 1
ATOM 901 O O . ASP A 1 116 ? 5.402 -0.427 2.224 1.00 68.12 116 ASP A O 1
ATOM 905 N N . ASN A 1 117 ? 6.360 0.307 4.115 1.00 79.44 117 ASN A N 1
ATOM 906 C CA . ASN A 1 117 ? 5.872 -0.722 5.041 1.00 79.44 117 ASN A CA 1
ATOM 907 C C . ASN A 1 117 ? 5.054 -0.154 6.216 1.00 79.44 117 ASN A C 1
ATOM 909 O O . ASN A 1 117 ? 4.616 -0.919 7.074 1.00 79.44 117 ASN A O 1
ATOM 913 N N . ASP A 1 118 ? 4.825 1.158 6.248 1.00 82.31 118 ASP A N 1
ATOM 914 C CA . ASP A 1 118 ? 4.179 1.831 7.373 1.00 82.31 118 ASP A CA 1
ATOM 915 C C . ASP A 1 118 ? 2.830 2.404 6.923 1.00 82.31 118 ASP A C 1
ATOM 917 O O . ASP A 1 118 ? 2.742 3.029 5.865 1.00 82.31 118 ASP A O 1
ATOM 921 N N . ILE A 1 119 ? 1.780 2.202 7.720 1.00 83.38 119 ILE A N 1
ATOM 922 C CA . ILE A 1 119 ? 0.468 2.830 7.513 1.00 83.38 119 ILE A CA 1
ATOM 923 C C . ILE A 1 119 ? 0.274 3.918 8.562 1.00 83.38 119 ILE A C 1
ATOM 925 O O . ILE A 1 119 ? 0.351 3.632 9.761 1.00 83.38 119 ILE A O 1
ATOM 929 N N . ASN A 1 120 ? -0.052 5.131 8.120 1.00 83.75 120 ASN A N 1
ATOM 930 C CA . ASN A 1 120 ? -0.492 6.190 9.015 1.00 83.75 120 ASN A CA 1
ATOM 931 C C . ASN A 1 120 ? -2.010 6.111 9.199 1.00 83.75 120 ASN A C 1
ATOM 933 O O . ASN A 1 120 ? -2.781 5.945 8.248 1.00 83.75 120 ASN A O 1
ATOM 937 N N . ALA A 1 121 ? -2.448 6.241 10.444 1.00 82.94 121 ALA A N 1
ATOM 938 C CA . ALA A 1 121 ? -3.855 6.253 10.799 1.00 82.94 121 ALA A CA 1
ATOM 939 C C . ALA A 1 121 ? -4.113 7.180 11.988 1.00 82.94 121 ALA A C 1
ATOM 941 O O . ALA A 1 121 ? -3.213 7.468 12.778 1.00 82.94 121 ALA A O 1
ATOM 942 N N . THR A 1 122 ? -5.364 7.600 12.145 1.00 81.31 122 THR A N 1
ATOM 943 C CA . THR A 1 122 ? -5.828 8.360 13.309 1.00 81.31 122 THR A CA 1
ATOM 944 C C . THR A 1 122 ? -6.772 7.496 14.134 1.00 81.31 122 THR A C 1
ATOM 946 O O . THR A 1 122 ? -7.733 6.925 13.609 1.00 81.31 122 THR A O 1
ATOM 949 N N . LEU A 1 123 ? -6.509 7.390 15.434 1.00 80.00 123 LEU A N 1
ATOM 950 C CA . LEU A 1 123 ? -7.399 6.753 16.396 1.00 80.00 123 LEU A CA 1
ATOM 951 C C . LEU A 1 123 ? -8.297 7.775 17.071 1.00 80.00 123 LEU A C 1
ATOM 953 O O . LEU A 1 123 ? -7.822 8.798 17.551 1.00 80.00 123 LEU A O 1
ATOM 957 N N . TYR A 1 124 ? -9.572 7.423 17.192 1.00 78.88 124 TYR A N 1
ATOM 958 C CA . TYR A 1 124 ? -10.579 8.151 17.949 1.00 78.88 124 TYR A CA 1
ATOM 959 C C . TYR A 1 124 ? -11.052 7.289 19.118 1.00 78.88 124 TYR A C 1
ATOM 961 O O . TYR A 1 124 ? -11.597 6.194 18.920 1.00 78.88 124 TYR A O 1
ATOM 969 N N . PHE A 1 125 ? -10.889 7.795 20.339 1.00 73.31 125 PHE A N 1
ATOM 970 C CA . PHE A 1 125 ? -11.327 7.115 21.558 1.00 73.31 125 PHE A CA 1
ATOM 971 C C . PHE A 1 125 ? -12.721 7.618 21.960 1.00 73.31 125 PHE A C 1
ATOM 973 O O . PHE A 1 125 ? -12.865 8.743 22.429 1.00 73.31 125 PHE A O 1
ATOM 980 N N . LYS A 1 126 ? -13.788 6.822 21.789 1.00 69.69 126 LYS A N 1
ATOM 981 C CA . LYS A 1 126 ? -15.151 7.233 22.194 1.00 69.69 126 LYS A CA 1
ATOM 982 C C . LYS A 1 126 ? -15.861 6.127 22.966 1.00 69.69 126 LYS A C 1
ATOM 984 O O . LYS A 1 126 ? -16.161 5.082 22.397 1.00 69.69 126 LYS A O 1
ATOM 989 N N . ASN A 1 127 ? -16.192 6.399 24.233 1.00 59.12 127 ASN A N 1
ATOM 990 C CA . ASN A 1 127 ? -17.008 5.548 25.112 1.00 59.12 127 ASN A CA 1
ATOM 991 C C . ASN A 1 127 ? -16.616 4.061 25.044 1.00 59.12 127 ASN A C 1
ATOM 993 O O . ASN A 1 127 ? -17.421 3.225 24.637 1.00 59.12 127 ASN A O 1
ATOM 997 N N . ASP A 1 128 ? -15.362 3.762 25.397 1.00 64.75 128 ASP A N 1
ATOM 998 C CA . ASP A 1 128 ? -14.801 2.401 25.468 1.00 64.75 128 ASP A CA 1
ATOM 999 C C . ASP A 1 128 ? -14.617 1.681 24.115 1.00 64.75 128 ASP A C 1
ATOM 1001 O O . ASP A 1 128 ? -14.143 0.549 24.052 1.00 64.75 128 ASP A O 1
ATOM 1005 N N . LYS A 1 129 ? -14.938 2.351 22.999 1.00 66.50 129 LYS A N 1
ATOM 1006 C CA . LYS A 1 129 ? -14.670 1.867 21.640 1.00 66.50 129 LYS A CA 1
ATOM 1007 C C . LYS A 1 129 ? -13.565 2.691 20.992 1.00 66.50 129 LYS A C 1
ATOM 1009 O O . LYS A 1 129 ? -13.617 3.923 20.977 1.00 66.50 129 LYS A O 1
ATOM 1014 N N . VAL A 1 130 ? -12.593 1.995 20.411 1.00 74.50 130 VAL A N 1
ATOM 1015 C CA . VAL A 1 130 ? -11.497 2.598 19.650 1.00 74.50 130 VAL A CA 1
ATOM 1016 C C . VAL A 1 130 ? -11.810 2.467 18.165 1.00 74.50 130 VAL A C 1
ATOM 1018 O O . VAL A 1 130 ? -11.997 1.361 17.651 1.00 74.50 130 VAL A O 1
ATOM 1021 N N . LYS A 1 131 ? -11.911 3.605 17.480 1.00 78.75 131 LYS A N 1
ATOM 1022 C CA . LYS A 1 131 ? -12.101 3.660 16.027 1.00 78.75 131 LYS A CA 1
ATOM 1023 C C . LYS A 1 131 ? -10.796 4.076 15.373 1.00 78.75 131 LYS A C 1
ATOM 1025 O O . LYS A 1 131 ? -10.220 5.075 15.785 1.00 78.75 131 LYS A O 1
ATOM 1030 N N . ILE A 1 132 ? -10.363 3.341 14.358 1.00 80.88 132 ILE A N 1
ATOM 1031 C CA . ILE A 1 132 ? -9.228 3.698 13.514 1.00 80.88 132 ILE A CA 1
ATOM 1032 C C . ILE A 1 132 ? -9.731 4.202 12.170 1.00 80.88 132 ILE A C 1
ATOM 1034 O O . ILE A 1 132 ? -10.609 3.588 11.564 1.00 80.88 132 ILE A O 1
ATOM 1038 N N . ILE A 1 133 ? -9.188 5.329 11.727 1.00 82.38 133 ILE A N 1
ATOM 1039 C CA . ILE A 1 133 ? -9.393 5.862 10.385 1.00 82.38 133 ILE A CA 1
ATOM 1040 C C . ILE A 1 133 ? -8.037 5.845 9.693 1.00 82.38 133 ILE A C 1
ATOM 1042 O O . ILE A 1 133 ? -7.095 6.495 10.150 1.00 82.38 133 ILE A O 1
ATOM 1046 N N . PHE A 1 134 ? -7.934 5.071 8.618 1.00 81.12 134 PHE A N 1
ATOM 1047 C CA . PHE A 1 134 ? -6.746 5.049 7.772 1.00 81.12 134 PHE A CA 1
ATOM 1048 C C . PHE A 1 134 ? -6.668 6.318 6.925 1.00 81.12 134 PHE A C 1
ATOM 1050 O O . PHE A 1 134 ? -7.695 6.869 6.520 1.00 81.12 134 PHE A O 1
ATOM 1057 N N . GLU A 1 135 ? -5.447 6.775 6.649 1.00 79.19 135 GLU A N 1
ATOM 1058 C CA . GLU A 1 135 ? -5.230 7.871 5.711 1.00 79.19 135 GLU A CA 1
ATOM 1059 C C . GLU A 1 135 ? -5.754 7.509 4.313 1.00 79.19 135 GLU A C 1
ATOM 1061 O O . GLU A 1 135 ? -5.726 6.352 3.889 1.00 79.19 135 GLU A O 1
ATOM 1066 N N . LYS A 1 136 ? -6.226 8.520 3.580 1.00 79.75 136 LYS A N 1
ATOM 1067 C CA . LYS A 1 136 ? -6.736 8.343 2.224 1.00 79.75 136 LYS A CA 1
ATOM 1068 C C . LYS A 1 136 ? -5.644 7.805 1.292 1.00 79.75 136 LYS A C 1
ATOM 1070 O O . LYS A 1 136 ? -4.707 8.512 0.927 1.00 79.75 136 LYS A O 1
ATOM 1075 N N . VAL A 1 137 ? -5.849 6.589 0.804 1.00 81.94 137 VAL A N 1
ATOM 1076 C CA . VAL A 1 137 ? -5.052 5.953 -0.244 1.00 81.94 137 VAL A CA 1
ATOM 1077 C C . VAL A 1 137 ? -5.556 6.414 -1.608 1.00 81.94 137 VAL A C 1
ATOM 1079 O O . VAL A 1 137 ? -6.714 6.191 -1.962 1.00 81.94 137 VAL A O 1
ATOM 1082 N N . SER A 1 138 ? -4.693 7.065 -2.389 1.00 80.69 138 SER A N 1
ATOM 1083 C CA . SER A 1 138 ? -5.017 7.472 -3.760 1.00 80.69 138 SER A CA 1
ATOM 1084 C C . SER A 1 138 ? -3.803 7.401 -4.681 1.00 80.69 138 SER A C 1
ATOM 1086 O O . SER A 1 138 ? -2.670 7.577 -4.236 1.00 80.69 138 SER A O 1
ATOM 1088 N N . PHE A 1 139 ? -4.063 7.138 -5.965 1.00 83.00 139 PHE A N 1
ATOM 1089 C CA . PHE A 1 139 ? -3.069 7.146 -7.044 1.00 83.00 139 PHE A CA 1
ATOM 1090 C C . PHE A 1 139 ? -1.870 6.205 -6.831 1.00 83.00 139 PHE A C 1
ATOM 1092 O O . PHE A 1 139 ? -0.733 6.517 -7.201 1.00 83.00 139 PHE A O 1
ATOM 1099 N N . LEU A 1 140 ? -2.106 5.044 -6.211 1.00 86.50 140 LEU A N 1
ATOM 1100 C CA . LEU A 1 140 ? -1.048 4.090 -5.887 1.00 86.50 140 LEU A CA 1
ATOM 1101 C C . LEU A 1 140 ? -0.439 3.483 -7.156 1.00 86.50 140 LEU A C 1
ATOM 1103 O O . LEU A 1 140 ? 0.786 3.352 -7.253 1.00 86.50 140 LEU A O 1
ATOM 1107 N N . LYS A 1 141 ? -1.266 3.102 -8.137 1.00 89.19 141 LYS A N 1
ATOM 1108 C CA . LYS A 1 141 ? -0.774 2.517 -9.392 1.00 89.19 141 LYS A CA 1
ATOM 1109 C C . LYS A 1 141 ? -0.013 3.556 -10.200 1.00 89.19 141 LYS A C 1
ATOM 1111 O O . LYS A 1 141 ? 1.080 3.252 -10.682 1.00 89.19 141 LYS A O 1
ATOM 1116 N N . LEU A 1 142 ? -0.524 4.782 -10.274 1.00 89.31 142 LEU A N 1
ATOM 1117 C CA . LEU A 1 142 ? 0.143 5.884 -10.960 1.00 89.31 142 LEU A CA 1
ATOM 1118 C C . LEU A 1 142 ? 1.514 6.190 -10.342 1.00 89.31 142 LEU A C 1
ATOM 1120 O O . LEU A 1 142 ? 2.502 6.306 -11.075 1.00 89.31 142 LEU A O 1
ATOM 1124 N N . LYS A 1 143 ? 1.601 6.241 -9.005 1.00 88.81 143 LYS A N 1
ATOM 1125 C CA . LYS A 1 143 ? 2.869 6.398 -8.273 1.00 88.81 143 LYS A CA 1
ATOM 1126 C C . LYS A 1 143 ? 3.853 5.282 -8.631 1.00 88.81 143 LYS A C 1
ATOM 1128 O O . LYS A 1 143 ? 5.010 5.563 -8.934 1.00 88.81 143 LYS A O 1
ATOM 1133 N N . ASN A 1 144 ? 3.395 4.029 -8.654 1.00 88.06 144 ASN A N 1
ATOM 1134 C CA . ASN A 1 144 ? 4.244 2.877 -8.969 1.00 88.06 144 ASN A CA 1
ATOM 1135 C C . ASN A 1 144 ? 4.777 2.914 -10.408 1.00 88.06 144 ASN A C 1
ATOM 1137 O O . ASN A 1 144 ? 5.974 2.723 -10.614 1.00 88.06 144 ASN A O 1
ATOM 1141 N N . VAL A 1 145 ? 3.916 3.185 -11.395 1.00 90.38 145 VAL A N 1
ATOM 1142 C CA . VAL A 1 145 ? 4.324 3.286 -12.807 1.00 90.38 145 VAL A CA 1
ATOM 1143 C C . VAL A 1 145 ? 5.298 4.445 -13.012 1.00 90.38 145 VAL A C 1
ATOM 1145 O O . VAL A 1 145 ? 6.319 4.277 -13.676 1.00 90.38 145 VAL A O 1
ATOM 1148 N N . THR A 1 146 ? 5.035 5.595 -12.390 1.00 89.44 146 THR A N 1
ATOM 1149 C CA . THR A 1 146 ? 5.915 6.769 -12.478 1.00 89.44 146 THR A CA 1
ATOM 1150 C C . THR A 1 146 ? 7.283 6.490 -11.856 1.00 89.44 146 THR A C 1
ATOM 1152 O O . THR A 1 146 ? 8.307 6.757 -12.482 1.00 89.44 146 THR A O 1
ATOM 1155 N N . ASN A 1 147 ? 7.325 5.883 -10.666 1.00 90.31 147 ASN A N 1
ATOM 1156 C CA . ASN A 1 147 ? 8.583 5.520 -10.012 1.00 90.31 147 ASN A CA 1
ATOM 1157 C C . ASN A 1 147 ? 9.379 4.495 -10.826 1.00 90.31 147 ASN A C 1
ATOM 1159 O O . ASN A 1 147 ? 10.592 4.644 -10.969 1.00 90.31 147 ASN A O 1
ATOM 1163 N N . ALA A 1 148 ? 8.710 3.492 -11.402 1.00 90.38 148 ALA A N 1
ATOM 1164 C CA . ALA A 1 148 ? 9.360 2.533 -12.288 1.00 90.38 148 ALA A CA 1
ATOM 1165 C C . ALA A 1 148 ? 9.956 3.234 -13.520 1.00 90.38 148 ALA A C 1
ATOM 1167 O O . ALA A 1 148 ? 11.121 3.015 -13.848 1.00 90.38 148 ALA A O 1
ATOM 1168 N N . ALA A 1 149 ? 9.200 4.129 -14.164 1.00 90.31 149 ALA A N 1
ATOM 1169 C CA . ALA A 1 149 ? 9.681 4.897 -15.311 1.00 90.31 149 ALA A CA 1
ATOM 1170 C C . ALA A 1 149 ? 10.914 5.753 -14.964 1.00 90.31 149 ALA A C 1
ATOM 1172 O O . ALA A 1 149 ? 11.900 5.736 -15.702 1.00 90.31 149 ALA A O 1
ATOM 1173 N N . LEU A 1 150 ? 10.898 6.446 -13.818 1.00 92.00 150 LEU A N 1
ATOM 1174 C CA . LEU A 1 150 ? 12.039 7.230 -13.331 1.00 92.00 150 LEU A CA 1
ATOM 1175 C C . LEU A 1 150 ? 13.259 6.351 -13.027 1.00 92.00 150 LEU A C 1
ATOM 1177 O O . LEU A 1 150 ? 14.381 6.715 -13.378 1.00 92.00 150 LEU A O 1
ATOM 1181 N N . GLN A 1 151 ? 13.054 5.179 -12.423 1.00 93.38 151 GLN A N 1
ATOM 1182 C CA . GLN A 1 151 ? 14.132 4.231 -12.146 1.00 93.38 151 GLN A CA 1
ATOM 1183 C C . GLN A 1 151 ? 14.785 3.731 -13.441 1.00 93.38 151 GLN A C 1
ATOM 1185 O O . GLN A 1 151 ? 16.012 3.727 -13.548 1.00 93.38 151 GLN A O 1
ATOM 1190 N N . TYR A 1 152 ? 13.986 3.361 -14.446 1.00 90.75 152 TYR A N 1
ATOM 1191 C CA . TYR A 1 152 ? 14.506 2.947 -15.751 1.00 90.75 152 TYR A CA 1
ATOM 1192 C C . TYR A 1 152 ? 15.237 4.079 -16.472 1.00 90.75 152 TYR A C 1
ATOM 1194 O O . TYR A 1 152 ? 16.297 3.839 -17.051 1.00 90.75 152 TYR A O 1
ATOM 1202 N N . ALA A 1 153 ? 14.728 5.311 -16.391 1.00 91.56 153 ALA A N 1
ATOM 1203 C CA . ALA A 1 153 ? 15.428 6.479 -16.913 1.00 91.56 153 ALA A CA 1
ATOM 1204 C C . ALA A 1 153 ? 16.794 6.662 -16.229 1.00 91.56 153 ALA A C 1
ATOM 1206 O O . ALA A 1 153 ? 17.799 6.852 -16.911 1.00 91.56 153 ALA A O 1
ATOM 1207 N N . GLY A 1 154 ? 16.859 6.517 -14.901 1.00 94.19 154 GLY A N 1
ATOM 1208 C CA . GLY A 1 154 ? 18.113 6.576 -14.146 1.00 94.19 154 GLY A CA 1
ATOM 1209 C C . GLY A 1 154 ? 19.118 5.496 -14.561 1.00 94.19 154 GLY A C 1
ATOM 1210 O O . GLY A 1 154 ? 20.293 5.793 -14.780 1.00 94.19 154 GLY A O 1
ATOM 1211 N N . ILE A 1 155 ? 18.660 4.253 -14.744 1.00 95.19 155 ILE A N 1
ATOM 1212 C CA . ILE A 1 155 ? 19.500 3.152 -15.245 1.00 95.19 155 ILE A CA 1
ATOM 1213 C C . ILE A 1 155 ? 20.043 3.482 -16.641 1.00 95.19 155 ILE A C 1
ATOM 1215 O O . ILE A 1 155 ? 21.243 3.342 -16.880 1.00 95.19 155 ILE A O 1
ATOM 1219 N N . ALA A 1 156 ? 19.188 3.958 -17.548 1.00 94.00 156 ALA A N 1
ATOM 1220 C CA . ALA A 1 156 ? 19.590 4.317 -18.905 1.00 94.00 156 ALA A CA 1
ATOM 1221 C C . ALA A 1 156 ? 20.646 5.436 -18.921 1.00 94.00 156 ALA A C 1
ATOM 1223 O O . ALA A 1 156 ? 21.631 5.336 -19.653 1.00 94.00 156 ALA A O 1
ATOM 1224 N N . VAL A 1 157 ? 20.484 6.465 -18.081 1.00 95.44 157 VAL A N 1
ATOM 1225 C CA . VAL A 1 157 ? 21.460 7.557 -17.942 1.00 95.44 157 VAL A CA 1
ATOM 1226 C C . VAL A 1 157 ? 22.797 7.041 -17.413 1.00 95.44 157 VAL A C 1
ATOM 1228 O O . VAL A 1 157 ? 23.836 7.379 -17.976 1.00 95.44 157 VAL A O 1
ATOM 1231 N N . ASN A 1 158 ? 22.793 6.179 -16.392 1.00 97.00 158 ASN A N 1
ATOM 1232 C CA . ASN A 1 158 ? 24.026 5.587 -15.865 1.00 97.00 158 ASN A CA 1
ATOM 1233 C C . ASN A 1 158 ? 24.778 4.775 -16.929 1.00 97.00 158 ASN A C 1
ATOM 1235 O O . ASN A 1 158 ? 25.998 4.893 -17.045 1.00 97.00 158 ASN A O 1
ATOM 1239 N N . ILE A 1 159 ? 24.058 3.995 -17.742 1.00 96.38 159 ILE A N 1
ATOM 1240 C CA . ILE A 1 159 ? 24.652 3.243 -18.856 1.00 96.38 159 ILE A CA 1
ATOM 1241 C C . ILE A 1 159 ? 25.236 4.201 -19.902 1.00 96.38 159 ILE A C 1
ATOM 1243 O O . ILE A 1 159 ? 26.367 4.007 -20.347 1.00 96.38 159 ILE A O 1
ATOM 1247 N N . ALA A 1 160 ? 24.497 5.250 -20.274 1.00 96.62 160 ALA A N 1
ATOM 1248 C CA . ALA A 1 160 ? 24.948 6.232 -21.256 1.00 96.62 160 ALA A CA 1
ATOM 1249 C C . ALA A 1 160 ? 26.210 6.975 -20.789 1.00 96.62 160 ALA A C 1
ATOM 1251 O O . ALA A 1 160 ? 27.170 7.083 -21.551 1.00 96.62 160 ALA A O 1
ATOM 1252 N N . LEU A 1 161 ? 26.246 7.428 -19.532 1.00 96.94 161 LEU A N 1
ATOM 1253 C CA . LEU A 1 161 ? 27.421 8.071 -18.939 1.00 96.94 161 LEU A CA 1
ATOM 1254 C C . LEU A 1 161 ? 28.625 7.121 -18.891 1.00 96.94 161 LEU A C 1
ATOM 1256 O O . LEU A 1 161 ? 29.732 7.528 -19.243 1.00 96.94 161 LEU A O 1
ATOM 1260 N N . GLY A 1 162 ? 28.409 5.853 -18.527 1.00 96.50 162 GLY A N 1
ATOM 1261 C CA . GLY A 1 162 ? 29.454 4.827 -18.560 1.00 96.50 162 GLY A CA 1
ATOM 1262 C C . GLY A 1 162 ? 30.035 4.628 -19.964 1.00 96.50 162 GLY A C 1
ATOM 1263 O O . GLY A 1 162 ? 31.254 4.621 -20.133 1.00 96.50 162 GLY A O 1
ATOM 1264 N N . LEU A 1 163 ? 29.178 4.542 -20.986 1.00 96.94 163 LEU A N 1
ATOM 1265 C CA . LEU A 1 163 ? 29.599 4.376 -22.380 1.00 96.94 163 LEU A CA 1
ATOM 1266 C C . LEU A 1 163 ? 30.368 5.600 -22.906 1.00 96.94 163 LEU A C 1
ATOM 1268 O O . LEU A 1 163 ? 31.395 5.449 -23.570 1.00 96.94 163 LEU A O 1
ATOM 1272 N N . ILE A 1 164 ? 29.903 6.812 -22.584 1.00 96.06 164 ILE A N 1
ATOM 1273 C CA . ILE A 1 164 ? 30.595 8.061 -22.933 1.00 96.06 164 ILE A CA 1
ATOM 1274 C C . ILE A 1 164 ? 31.978 8.102 -22.277 1.00 96.06 164 ILE A C 1
ATOM 1276 O O . ILE A 1 164 ? 32.947 8.471 -22.937 1.00 96.06 164 ILE A O 1
ATOM 1280 N N . GLY A 1 165 ? 32.094 7.676 -21.017 1.00 96.00 165 GLY A N 1
ATOM 1281 C CA . GLY A 1 165 ? 33.376 7.583 -20.318 1.00 96.00 165 GLY A CA 1
ATOM 1282 C C . GLY A 1 165 ? 34.369 6.648 -21.014 1.00 96.00 165 GLY A C 1
ATOM 1283 O O . GLY A 1 165 ? 35.528 7.016 -21.197 1.00 96.00 165 GLY A O 1
ATOM 1284 N N . ILE A 1 166 ? 33.913 5.477 -21.475 1.00 96.69 166 ILE A N 1
ATOM 1285 C CA . ILE A 1 166 ? 34.750 4.528 -22.233 1.00 96.69 166 ILE A CA 1
ATOM 1286 C C . ILE A 1 166 ? 35.234 5.157 -23.547 1.00 96.69 166 ILE A C 1
ATOM 1288 O O . ILE A 1 166 ? 36.412 5.054 -23.888 1.00 96.69 166 ILE A O 1
ATOM 1292 N N . MET A 1 167 ? 34.353 5.850 -24.271 1.00 96.06 167 MET A N 1
ATOM 1293 C CA . MET A 1 167 ? 34.717 6.521 -25.524 1.00 96.06 167 MET A CA 1
ATOM 1294 C C . MET A 1 167 ? 35.670 7.700 -25.296 1.00 96.06 167 MET A C 1
ATOM 1296 O O . MET A 1 167 ? 36.617 7.886 -26.057 1.00 96.06 167 MET A O 1
ATOM 1300 N N . ALA A 1 168 ? 35.469 8.470 -24.226 1.00 96.38 168 ALA A N 1
ATOM 1301 C CA . ALA A 1 168 ? 36.364 9.558 -23.846 1.00 96.38 168 ALA A CA 1
ATOM 1302 C C . ALA A 1 168 ? 37.765 9.040 -23.484 1.00 96.38 168 ALA A C 1
ATOM 1304 O O . ALA A 1 168 ? 38.763 9.617 -23.918 1.00 96.38 168 ALA A O 1
ATOM 1305 N N . LEU A 1 169 ? 37.844 7.921 -22.756 1.00 95.12 169 LEU A N 1
ATOM 1306 C CA . LEU A 1 169 ? 39.105 7.239 -22.467 1.00 95.12 169 LEU A CA 1
ATOM 1307 C C . LEU A 1 169 ? 39.807 6.804 -23.760 1.00 95.12 169 LEU A C 1
ATOM 1309 O O . LEU A 1 169 ? 40.997 7.059 -23.929 1.00 95.12 169 LEU A O 1
ATOM 1313 N N . TRP A 1 170 ? 39.064 6.196 -24.687 1.00 94.44 170 TRP A N 1
ATOM 1314 C CA . TRP A 1 170 ? 39.597 5.754 -25.974 1.00 94.44 170 TRP A CA 1
ATOM 1315 C C . TRP A 1 170 ? 40.173 6.914 -26.799 1.00 94.44 170 TRP A C 1
ATOM 1317 O O . TRP A 1 170 ? 41.300 6.826 -27.287 1.00 94.44 170 TRP A O 1
ATOM 1327 N N . ILE A 1 171 ? 39.444 8.035 -26.890 1.00 94.06 171 ILE A N 1
ATOM 1328 C CA . ILE A 1 171 ? 39.926 9.267 -27.540 1.00 94.06 171 ILE A CA 1
ATOM 1329 C C . ILE A 1 171 ? 41.195 9.794 -26.856 1.00 94.06 171 ILE A C 1
ATOM 1331 O O . ILE A 1 171 ? 42.115 10.249 -27.537 1.00 94.06 171 ILE A O 1
ATOM 1335 N N . GLY A 1 172 ? 41.262 9.730 -25.525 1.00 94.81 172 GLY A N 1
ATOM 1336 C CA . GLY A 1 172 ? 42.446 10.126 -24.764 1.00 94.81 172 GLY A CA 1
ATOM 1337 C C . GLY A 1 172 ? 43.680 9.294 -25.119 1.00 94.81 172 GLY A C 1
ATOM 1338 O O . GLY A 1 172 ? 44.735 9.862 -25.385 1.00 94.81 172 GLY A O 1
ATOM 1339 N N . ILE A 1 173 ? 43.537 7.967 -25.190 1.00 94.56 173 ILE A N 1
ATOM 1340 C CA . ILE A 1 173 ? 44.634 7.044 -25.533 1.00 94.56 173 ILE A CA 1
ATOM 1341 C C . ILE A 1 173 ? 45.110 7.272 -26.974 1.00 94.56 173 ILE A C 1
ATOM 1343 O O . ILE A 1 173 ? 46.311 7.386 -27.209 1.00 94.56 173 ILE A O 1
ATOM 1347 N N . MET A 1 174 ? 44.185 7.410 -27.929 1.00 92.75 174 MET A N 1
ATOM 1348 C CA . MET A 1 174 ? 44.520 7.651 -29.341 1.00 92.75 174 MET A CA 1
ATOM 1349 C C . MET A 1 174 ? 45.251 8.974 -29.595 1.00 92.75 174 MET A C 1
ATOM 1351 O O . MET A 1 174 ? 45.869 9.123 -30.639 1.00 92.75 174 MET A O 1
ATOM 1355 N N . LYS A 1 175 ? 45.150 9.955 -28.691 1.00 81.31 175 LYS A N 1
ATOM 1356 C CA . LYS A 1 175 ? 45.891 11.221 -28.804 1.00 81.31 175 LYS A CA 1
ATOM 1357 C C . LYS A 1 175 ? 47.339 11.129 -28.318 1.00 81.31 175 LYS A C 1
ATOM 1359 O O . LYS A 1 175 ? 48.107 12.047 -28.591 1.00 81.31 175 LYS A O 1
ATOM 1364 N N . VAL A 1 176 ? 47.668 10.105 -27.530 1.00 85.50 176 VAL A N 1
ATOM 1365 C CA . VAL A 1 176 ? 48.995 9.918 -26.919 1.00 85.50 176 VAL A CA 1
ATOM 1366 C C . VAL A 1 176 ? 49.853 8.940 -27.725 1.00 85.50 176 VAL A C 1
ATOM 1368 O O . VAL A 1 176 ? 51.072 9.100 -27.746 1.00 85.50 176 VAL A O 1
ATOM 1371 N N . ALA A 1 177 ? 49.227 7.943 -28.358 1.00 59.81 177 ALA A N 1
ATOM 1372 C CA . ALA A 1 177 ? 49.858 7.044 -29.326 1.00 59.81 177 ALA A CA 1
ATOM 1373 C C . ALA A 1 177 ? 50.013 7.715 -30.699 1.00 59.81 177 ALA A C 1
ATOM 1375 O O . ALA A 1 177 ? 51.035 7.437 -31.363 1.00 59.81 177 ALA A O 1
#

Radius of gyration: 23.68 Å; chains: 1; bounding box: 67×36×67 Å

Foldseek 3Di:
DVVVVVVVVLVVLLVVLVVVLVVCVVVVLLVAQPWQWWDWPDDPVVVVVQDQKDWTKIKDAQVSVCVVNVDRDPGIDIWGKMWGGDPPDQKIKIKTFADPPDDPSQQLQDQQDHDSGIW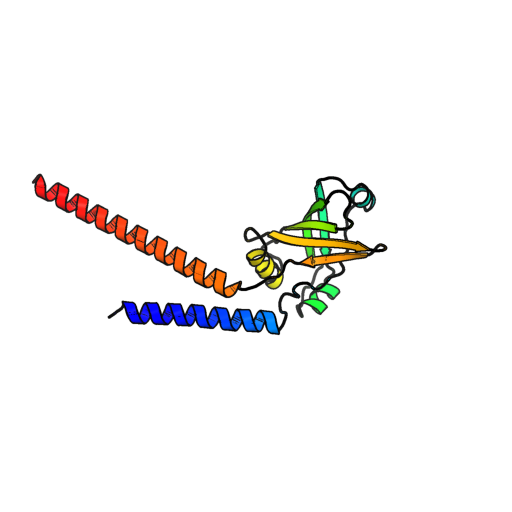IWMWHDDDNIIIIHTHGGGSSSSVVSVVVVVVVVVVVVVVVVVVVVVVVVVVVVVVVD

Sequence (177 aa):
MLNYVWIGLLFLGIGAAVTTDLMDINENTYHNNEPITISVQENQNLIKANPETVKANLTINKNLFNKTYNDSITSDITFSSVLTFEKNSNEAKVVLLVNKNMPKVLQSIAKASGKDNDINATLYFKNDKVKIIFEKVSFLKLKNVTNAALQYAGIAVNIALGLIGIMALWIGIMKVA

pLDDT: mean 80.23, std 11.22, range [47.5, 97.0]

Secondary structure (DSSP, 8-state):
--HHHHHHHHHHHHHHHHHHHHHHHHTTTT-TT--EEEEE-S-HHHHHT--SEEEEEEEE-HHHHHHHH----SS-EEEEEEEEEPTT-SEEEEEEE--TTS-HHHHHHHHHHSSSSEEEEEEEEETTEEEEEE-----HHHHHHHHHHHHHHHHHHHHHHHHHHHHHHHHHHHTT-